Protein AF-A0A0E3LDX5-F1 (afdb_monomer_lite)

Sequence (117 aa):
MTEGDLFKQNGTETFFNPGQKDTGTLKNVYGCILGKGEASTSARF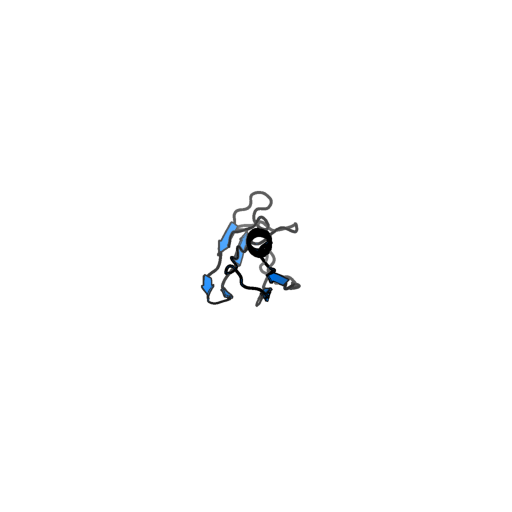ATVTLSSTPGKRGVAQIYLQNVTVSSREGNAVQTRVKNTSIILTKTRNYDNFQRELIKRLVEELALKRQSYA

Organism: NCBI:txid1434118

Foldseek 3Di:
DAAWCQQCPPNFDKDWDQADDDDLDGPDTDMDTPDDDWRPDDIDGGDDDDDDDAPDFDKAWFFDPPDWDATPVRHTDDDDGDTDIDGDDHDPVVVVVVVVVVVVVVVVVVVVVVVVD

Secondary structure (DSSP, 8-state):
-EE-STT-GGG--EEEE--EEETTEEE--EEEE-SS----S---SEE----PPTT--EEEEE---S---B-TTSPBPP-----EEEEEPPPHHHHHHHHHHHHHHHHHHHHHHHTT-

pLDDT: mean 90.16, std 9.14, range [52.5, 97.88]

Structure (mmCIF, N/CA/C/O backbone):
data_AF-A0A0E3LDX5-F1
#
_entry.id   AF-A0A0E3LDX5-F1
#
loop_
_atom_site.group_PDB
_atom_site.id
_atom_site.type_symbol
_atom_site.label_atom_id
_atom_site.label_alt_id
_atom_site.label_comp_id
_atom_site.label_asym_id
_atom_site.label_entity_id
_atom_site.label_seq_id
_atom_site.pdbx_PDB_ins_code
_atom_site.Cartn_x
_atom_site.Cartn_y
_atom_site.Cartn_z
_atom_site.occupancy
_atom_site.B_iso_or_equiv
_atom_site.auth_seq_id
_atom_site.auth_comp_id
_atom_site.auth_asym_id
_atom_site.auth_atom_id
_atom_site.pdbx_PDB_model_num
ATOM 1 N N . MET A 1 1 ? -5.784 6.579 -2.427 1.00 92.19 1 MET A N 1
ATOM 2 C CA . MET A 1 1 ? -4.512 6.029 -2.912 1.00 92.19 1 MET A CA 1
ATOM 3 C C . MET A 1 1 ? -3.839 7.139 -3.679 1.00 92.19 1 MET A C 1
ATOM 5 O O . MET A 1 1 ? -4.510 7.760 -4.494 1.00 92.19 1 MET A O 1
ATOM 9 N N . THR A 1 2 ? -2.579 7.411 -3.386 1.00 96.25 2 THR A N 1
ATOM 10 C CA . THR A 1 2 ? -1.775 8.387 -4.123 1.00 96.25 2 THR A CA 1
ATOM 11 C C . THR A 1 2 ? -0.463 7.736 -4.523 1.00 96.25 2 THR A C 1
ATOM 13 O O . THR A 1 2 ? 0.063 6.900 -3.784 1.00 96.25 2 THR A O 1
ATOM 16 N N . GLU A 1 3 ? 0.056 8.113 -5.684 1.00 97.56 3 GLU A N 1
ATOM 17 C CA . GLU A 1 3 ? 1.372 7.674 -6.137 1.00 97.56 3 GLU A CA 1
ATOM 18 C C . GLU A 1 3 ? 2.464 8.146 -5.167 1.00 97.56 3 GLU A C 1
ATOM 20 O O . GLU A 1 3 ? 2.374 9.242 -4.605 1.00 97.56 3 GLU A O 1
ATOM 25 N N . GLY A 1 4 ? 3.477 7.311 -4.950 1.00 97.00 4 GLY A N 1
ATOM 26 C CA . GLY A 1 4 ? 4.670 7.673 -4.195 1.00 97.00 4 GLY A CA 1
ATOM 27 C C . GLY A 1 4 ? 5.791 8.235 -5.074 1.00 97.00 4 GLY A C 1
ATOM 28 O O . GLY A 1 4 ? 5.559 8.776 -6.154 1.00 97.00 4 GLY A O 1
ATOM 29 N N . ASP A 1 5 ? 7.017 8.139 -4.568 1.00 96.50 5 ASP A N 1
ATOM 30 C CA . ASP A 1 5 ? 8.241 8.676 -5.167 1.00 96.50 5 ASP A CA 1
ATOM 31 C C . ASP A 1 5 ? 9.135 7.599 -5.809 1.00 96.50 5 ASP A C 1
ATOM 33 O O . ASP A 1 5 ? 10.094 7.946 -6.493 1.00 96.50 5 ASP A O 1
ATOM 37 N N . LEU A 1 6 ? 8.802 6.306 -5.671 1.00 96.12 6 LEU A N 1
ATOM 38 C CA . LEU A 1 6 ? 9.611 5.195 -6.192 1.00 96.12 6 LEU A CA 1
ATOM 39 C C . LEU A 1 6 ? 9.925 5.323 -7.682 1.00 96.12 6 LEU A C 1
ATOM 41 O O . LEU A 1 6 ? 11.061 5.084 -8.073 1.00 96.12 6 LEU A O 1
ATOM 45 N N . PHE A 1 7 ? 8.948 5.700 -8.501 1.00 95.62 7 PHE A N 1
ATOM 46 C CA . PHE A 1 7 ? 9.135 5.823 -9.945 1.00 95.62 7 PHE A CA 1
ATOM 47 C C . PHE A 1 7 ? 9.455 7.241 -10.401 1.00 95.62 7 PHE A C 1
ATOM 49 O O . PHE A 1 7 ? 9.743 7.414 -11.567 1.00 95.62 7 PHE A O 1
ATOM 56 N N . LYS A 1 8 ? 9.458 8.242 -9.513 1.00 93.38 8 LYS A N 1
ATOM 57 C CA . LYS A 1 8 ? 9.763 9.647 -9.859 1.00 93.38 8 LYS A CA 1
ATOM 58 C C . LYS A 1 8 ? 11.242 9.986 -9.709 1.00 93.38 8 LYS A C 1
ATOM 60 O O . LYS A 1 8 ? 11.639 11.152 -9.754 1.00 93.38 8 LYS A O 1
ATOM 65 N N . GLN A 1 9 ? 12.067 8.968 -9.491 1.00 89.69 9 GLN A N 1
ATOM 66 C CA . GLN A 1 9 ? 13.504 9.124 -9.338 1.00 89.69 9 GLN A CA 1
ATOM 67 C C . GLN A 1 9 ? 14.084 9.738 -10.616 1.00 89.69 9 GLN A C 1
ATOM 69 O O . GLN A 1 9 ? 13.710 9.360 -11.728 1.00 89.69 9 GLN A O 1
ATOM 74 N N . ASN A 1 10 ? 14.986 10.707 -10.452 1.00 88.25 10 ASN A N 1
ATOM 75 C CA . ASN A 1 10 ? 15.679 11.385 -11.551 1.00 88.25 10 ASN A CA 1
ATOM 76 C C . ASN A 1 10 ? 14.752 12.073 -12.575 1.00 88.25 10 ASN A C 1
ATOM 78 O O . ASN A 1 10 ? 15.121 12.209 -13.737 1.00 88.25 10 ASN A O 1
ATOM 82 N N . GLY A 1 11 ? 13.552 12.500 -12.160 1.00 87.69 11 GLY A N 1
ATOM 83 C CA . GLY A 1 11 ? 12.625 13.238 -13.029 1.00 87.69 11 GLY A CA 1
ATOM 84 C C . GLY A 1 11 ? 12.016 12.397 -14.152 1.00 87.69 11 GLY A C 1
ATOM 85 O O . GLY A 1 11 ? 11.602 12.943 -15.170 1.00 87.69 11 GLY A O 1
ATOM 86 N N . THR A 1 12 ? 11.988 11.075 -13.986 1.00 91.94 12 THR A N 1
ATOM 87 C CA . THR A 1 12 ? 11.391 10.157 -14.958 1.00 91.94 12 THR A CA 1
ATOM 88 C C . THR A 1 12 ? 9.877 10.349 -15.071 1.00 91.94 12 THR A C 1
ATOM 90 O O . THR A 1 12 ? 9.181 10.641 -14.094 1.00 91.94 12 THR A O 1
ATOM 93 N N . GLU A 1 13 ? 9.360 10.185 -16.289 1.00 94.19 13 GLU A N 1
ATOM 94 C CA . GLU A 1 13 ? 7.922 10.157 -16.539 1.00 94.19 13 GLU A CA 1
ATOM 95 C C . GLU A 1 13 ? 7.328 8.835 -16.058 1.00 94.19 13 GLU A C 1
ATOM 97 O O . GLU A 1 13 ? 7.942 7.771 -16.163 1.00 94.19 13 GLU A O 1
ATOM 102 N N . THR A 1 14 ? 6.114 8.898 -15.523 1.00 96.38 14 THR A N 1
ATOM 103 C CA . THR A 1 14 ? 5.483 7.765 -14.846 1.00 96.38 14 THR A CA 1
ATOM 104 C C . THR A 1 14 ? 4.028 7.633 -15.244 1.00 96.38 14 THR A C 1
ATOM 106 O O . THR A 1 14 ? 3.338 8.616 -15.516 1.00 96.38 14 THR A O 1
ATOM 109 N N . PHE A 1 15 ? 3.553 6.392 -15.253 1.00 96.44 15 PHE A N 1
ATOM 110 C CA . PHE A 1 15 ? 2.133 6.090 -15.262 1.00 96.44 15 PHE A CA 1
ATOM 111 C C . PHE A 1 15 ? 1.773 5.405 -13.951 1.00 96.44 15 PHE A C 1
ATOM 113 O O . PHE A 1 15 ? 2.433 4.448 -13.543 1.00 96.44 15 PHE A O 1
ATOM 120 N N . PHE A 1 16 ? 0.694 5.852 -13.314 1.00 97.88 16 PHE A N 1
ATOM 121 C CA . PHE A 1 16 ? 0.201 5.260 -12.079 1.00 97.88 16 PHE A CA 1
ATOM 122 C C . P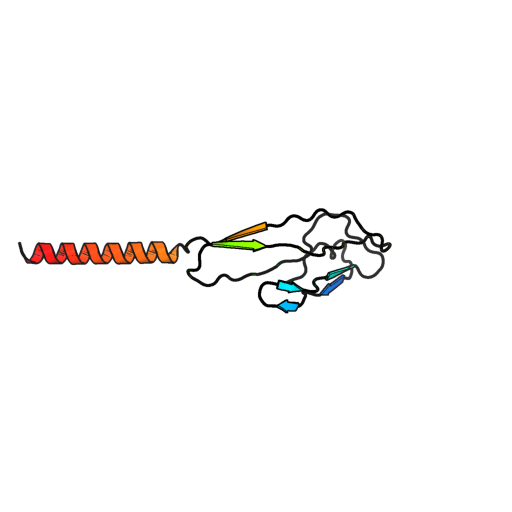HE A 1 16 ? -1.311 5.069 -12.128 1.00 97.88 16 PHE A C 1
ATOM 124 O O . PHE A 1 16 ? -2.074 6.018 -12.308 1.00 97.88 16 PHE A O 1
ATOM 131 N N . ASN A 1 17 ? -1.746 3.832 -11.905 1.00 97.88 17 ASN A N 1
ATOM 132 C CA . ASN A 1 17 ? -3.135 3.490 -11.668 1.00 97.88 17 ASN A CA 1
ATOM 133 C C . ASN A 1 17 ? -3.368 3.343 -10.150 1.00 97.88 17 ASN A C 1
ATOM 135 O O . ASN A 1 17 ? -2.852 2.400 -9.539 1.00 97.88 17 ASN A O 1
ATOM 139 N N . PRO A 1 18 ? -4.174 4.226 -9.522 1.00 96.50 18 PRO A N 1
ATOM 140 C CA . PRO A 1 18 ? -4.474 4.157 -8.090 1.00 96.50 18 PRO A CA 1
ATOM 141 C C . PRO A 1 18 ? -5.353 2.959 -7.697 1.00 96.50 18 PRO A C 1
ATOM 143 O O . PRO A 1 18 ? -5.609 2.761 -6.504 1.00 96.50 18 PRO A O 1
ATOM 146 N N . GLY A 1 19 ? -5.812 2.178 -8.675 1.00 96.38 19 GLY A N 1
ATOM 147 C CA . GLY A 1 19 ? -6.659 1.013 -8.503 1.00 96.38 19 GLY A CA 1
ATOM 148 C C . GLY A 1 19 ? -8.133 1.349 -8.298 1.00 96.38 19 GLY A C 1
ATOM 149 O O . GLY A 1 19 ? -8.560 2.505 -8.267 1.00 96.38 19 GLY A O 1
ATOM 150 N N . GLN A 1 20 ? -8.921 0.292 -8.136 1.00 96.38 20 GLN A N 1
ATOM 151 C CA . GLN A 1 20 ? -10.360 0.343 -7.916 1.00 96.38 20 GLN A CA 1
ATOM 152 C C . GLN A 1 20 ? -10.685 -0.151 -6.512 1.00 96.38 20 GLN A C 1
ATOM 154 O O . GLN A 1 20 ? -10.253 -1.229 -6.092 1.00 96.38 20 GLN A O 1
ATOM 159 N N . LYS A 1 21 ? -11.430 0.668 -5.770 1.00 93.75 21 LYS A N 1
ATOM 160 C CA . LYS A 1 21 ? -11.898 0.323 -4.428 1.00 93.75 21 LYS A CA 1
ATOM 161 C C . LYS A 1 21 ? -13.062 -0.654 -4.533 1.00 93.75 21 LYS A C 1
ATOM 163 O O . LYS A 1 21 ? -13.980 -0.436 -5.315 1.00 93.75 21 LYS A O 1
ATOM 168 N N . ASP A 1 22 ? -13.028 -1.669 -3.689 1.00 91.25 22 ASP A N 1
ATOM 169 C CA . ASP A 1 22 ? -14.095 -2.635 -3.473 1.00 91.25 22 ASP A CA 1
ATOM 170 C C . ASP A 1 22 ? -14.258 -2.855 -1.958 1.00 91.25 22 ASP A C 1
ATOM 172 O O . ASP A 1 22 ? -13.459 -2.367 -1.149 1.00 91.25 22 ASP A O 1
ATOM 176 N N . THR A 1 23 ? -15.292 -3.581 -1.547 1.00 89.81 23 THR A N 1
ATOM 177 C CA . THR A 1 23 ? -15.573 -3.884 -0.142 1.00 89.81 23 THR A CA 1
ATOM 178 C C . THR A 1 23 ? -14.388 -4.618 0.491 1.00 89.81 23 THR A C 1
ATOM 180 O O . THR A 1 23 ? -14.154 -5.799 0.247 1.00 89.81 23 THR A O 1
ATOM 183 N N . GLY A 1 24 ? -13.601 -3.890 1.289 1.00 89.31 24 GLY A N 1
ATOM 184 C CA . GLY A 1 24 ? -12.432 -4.421 1.996 1.00 89.31 24 GLY A CA 1
ATOM 185 C C . GLY A 1 24 ? -11.206 -4.714 1.122 1.00 89.31 24 GLY A C 1
ATOM 186 O O . GLY A 1 24 ? -10.216 -5.213 1.646 1.00 89.31 24 GLY A O 1
ATOM 187 N N . THR A 1 25 ? -11.237 -4.396 -0.177 1.00 93.81 25 THR A N 1
ATOM 188 C CA . THR A 1 25 ? -10.135 -4.688 -1.110 1.00 93.81 25 THR A CA 1
ATOM 189 C C . THR A 1 25 ? -9.837 -3.484 -1.999 1.00 93.81 25 THR A C 1
ATOM 191 O O . THR A 1 25 ? -10.738 -2.758 -2.410 1.00 93.81 25 THR A O 1
ATOM 194 N N . LEU A 1 26 ? -8.566 -3.281 -2.344 1.00 95.31 26 LEU A N 1
ATOM 195 C CA . LEU A 1 26 ? -8.156 -2.368 -3.407 1.00 95.31 26 LEU A CA 1
ATOM 196 C C . LEU A 1 26 ? -7.506 -3.187 -4.522 1.00 95.31 26 LEU A C 1
ATOM 198 O O . LEU A 1 26 ? -6.510 -3.867 -4.288 1.00 95.31 26 LEU A O 1
ATOM 202 N N . LYS A 1 27 ? -8.095 -3.147 -5.717 1.00 96.00 27 LYS A N 1
ATOM 203 C CA . LYS A 1 27 ? -7.716 -3.994 -6.855 1.00 96.00 27 LYS A CA 1
ATOM 204 C C . LYS A 1 27 ? -6.999 -3.179 -7.926 1.00 96.00 27 LYS A C 1
ATOM 206 O O . LYS A 1 27 ? -7.233 -1.979 -8.046 1.00 96.00 27 LYS A O 1
ATOM 211 N N . ASN A 1 28 ? -6.182 -3.849 -8.736 1.00 95.94 28 ASN A N 1
ATOM 212 C CA . ASN A 1 28 ? -5.575 -3.289 -9.950 1.00 95.94 28 ASN A CA 1
ATOM 213 C C . ASN A 1 28 ? -4.725 -2.027 -9.707 1.00 95.94 28 ASN A C 1
ATOM 215 O O . ASN A 1 28 ? -4.765 -1.088 -10.496 1.00 95.94 28 ASN A O 1
ATOM 219 N N . VAL A 1 29 ? -3.966 -2.000 -8.607 1.00 97.12 29 VAL A N 1
ATOM 220 C CA . VAL A 1 29 ? -2.965 -0.953 -8.357 1.00 97.12 29 VAL A CA 1
ATOM 221 C C . VAL A 1 29 ? -1.687 -1.331 -9.089 1.00 97.12 29 VAL A C 1
ATOM 223 O O . VAL A 1 29 ? -1.120 -2.388 -8.823 1.00 97.12 29 VAL A O 1
ATOM 226 N N . TYR A 1 30 ? -1.221 -0.471 -9.984 1.00 96.94 30 TYR A N 1
ATOM 227 C CA . TYR A 1 30 ? 0.043 -0.667 -10.686 1.00 96.94 30 TYR A CA 1
ATOM 228 C C . TYR A 1 30 ? 0.603 0.672 -11.147 1.00 96.94 30 TYR A C 1
ATOM 230 O O . TYR A 1 30 ? -0.107 1.671 -11.235 1.00 96.94 30 TYR A O 1
ATOM 238 N N . GLY A 1 31 ? 1.888 0.687 -11.459 1.00 96.56 31 GLY A N 1
ATOM 239 C CA . GLY A 1 31 ? 2.520 1.811 -12.121 1.00 96.56 31 GLY A CA 1
ATOM 240 C C . GLY A 1 31 ? 3.783 1.359 -12.827 1.00 96.56 31 GLY A C 1
ATOM 241 O O . GLY A 1 31 ? 4.268 0.252 -12.590 1.00 96.56 31 GLY A O 1
ATOM 242 N N . CYS A 1 32 ? 4.305 2.215 -13.687 1.00 95.75 32 CYS A N 1
ATOM 243 C CA . CYS A 1 32 ? 5.566 1.985 -14.368 1.00 95.75 32 CYS A CA 1
ATOM 244 C C . CYS A 1 32 ? 6.285 3.305 -14.641 1.00 95.75 32 CYS A C 1
ATOM 246 O O . CYS A 1 32 ? 5.675 4.377 -14.678 1.00 95.75 32 CYS A O 1
ATOM 248 N N . ILE A 1 33 ? 7.593 3.193 -14.850 1.00 95.81 33 ILE A N 1
ATOM 249 C CA . ILE A 1 33 ? 8.395 4.248 -15.457 1.00 95.81 33 ILE A CA 1
ATOM 250 C C . ILE A 1 33 ? 8.186 4.169 -16.970 1.00 95.81 33 ILE A C 1
ATOM 252 O O . ILE A 1 33 ? 8.242 3.082 -17.549 1.00 95.81 33 ILE A O 1
ATOM 256 N N . LEU A 1 34 ? 7.935 5.309 -17.604 1.00 93.44 34 LEU A N 1
ATOM 257 C CA . LEU A 1 34 ? 7.825 5.414 -19.053 1.00 93.44 34 LEU A CA 1
ATOM 258 C C . LEU A 1 34 ? 9.219 5.636 -19.661 1.00 93.44 34 LEU A C 1
ATOM 260 O O . LEU A 1 34 ? 10.032 6.406 -19.151 1.00 93.44 34 LEU A O 1
ATOM 264 N N . GLY A 1 35 ? 9.512 4.951 -20.767 1.00 87.75 35 GLY A N 1
ATOM 265 C CA . GLY A 1 35 ? 10.806 5.046 -21.446 1.00 87.75 35 GLY A CA 1
ATOM 266 C C . GLY A 1 35 ? 11.905 4.188 -20.806 1.00 87.75 35 GLY A C 1
ATOM 267 O O . GLY A 1 35 ? 11.656 3.075 -20.356 1.00 87.75 35 GLY A O 1
ATOM 268 N N . LYS A 1 36 ? 13.154 4.674 -20.828 1.00 83.75 36 LYS A N 1
ATOM 269 C CA . LYS A 1 36 ? 14.362 3.892 -20.474 1.00 83.75 36 LYS A CA 1
ATOM 270 C C . LYS A 1 36 ? 14.807 4.021 -19.005 1.00 83.75 36 LYS A C 1
ATOM 272 O O . LYS A 1 36 ? 15.953 3.706 -18.692 1.00 83.75 36 LYS A O 1
ATOM 277 N N . GLY A 1 37 ? 13.944 4.521 -18.122 1.00 87.38 37 GLY A N 1
ATOM 278 C CA . GLY A 1 37 ? 14.272 4.712 -16.708 1.00 87.38 37 GLY A CA 1
ATOM 279 C C . GLY A 1 37 ? 14.137 3.439 -15.866 1.00 87.38 37 GLY A C 1
ATOM 280 O O . GLY A 1 37 ? 13.543 2.447 -16.282 1.00 87.38 37 GLY A O 1
ATOM 281 N N . GLU A 1 38 ? 14.684 3.486 -14.655 1.00 91.25 38 GLU A N 1
ATOM 282 C CA . GLU A 1 38 ? 14.575 2.427 -13.651 1.00 91.25 38 GLU A CA 1
ATOM 283 C C . GLU A 1 38 ? 14.539 3.027 -12.238 1.00 91.25 38 GLU A C 1
ATOM 285 O O . GLU A 1 38 ? 15.008 4.143 -12.008 1.00 91.25 38 GLU A O 1
ATOM 290 N N . ALA A 1 39 ? 13.975 2.284 -11.286 1.00 92.56 39 ALA A N 1
ATOM 291 C CA . ALA A 1 39 ? 14.039 2.631 -9.873 1.00 92.56 39 ALA A CA 1
ATOM 292 C C . ALA A 1 39 ? 15.265 1.954 -9.251 1.00 92.56 39 ALA A C 1
ATOM 294 O O . ALA A 1 39 ? 15.238 0.757 -8.972 1.00 92.56 39 ALA A O 1
ATOM 295 N N . SER A 1 40 ? 16.336 2.715 -9.033 1.00 90.62 40 SER A N 1
ATOM 296 C CA . SER A 1 40 ? 17.603 2.168 -8.522 1.00 90.62 40 SER A CA 1
ATOM 297 C C . SER A 1 40 ? 17.720 2.250 -6.995 1.00 90.62 40 SER A C 1
ATOM 299 O O . SER A 1 40 ? 18.589 1.612 -6.405 1.00 90.62 40 SER A O 1
ATOM 301 N N . THR A 1 41 ? 16.850 3.021 -6.329 1.00 93.81 41 THR A N 1
ATOM 302 C CA . THR A 1 41 ? 16.844 3.165 -4.864 1.00 93.81 41 THR A CA 1
ATOM 303 C C . THR A 1 41 ? 15.490 2.820 -4.249 1.00 93.81 41 THR A C 1
ATOM 305 O O . THR A 1 41 ? 14.442 2.927 -4.889 1.00 93.81 41 THR A O 1
ATOM 308 N N . SER A 1 42 ? 15.515 2.386 -2.984 1.00 94.50 42 SER A N 1
ATOM 309 C CA . SER A 1 42 ? 14.297 2.107 -2.219 1.00 94.50 42 SER A CA 1
ATOM 310 C C . SER A 1 42 ? 13.541 3.396 -1.908 1.00 94.50 42 SER A C 1
ATOM 312 O O . SER A 1 42 ? 14.101 4.335 -1.352 1.00 94.50 42 SER A O 1
ATOM 314 N N . ALA A 1 43 ? 12.249 3.405 -2.217 1.00 96.44 43 ALA A N 1
ATOM 315 C CA . ALA A 1 43 ? 11.354 4.541 -2.027 1.00 96.44 43 ALA A CA 1
ATOM 316 C C . ALA A 1 43 ? 9.892 4.059 -1.954 1.00 96.44 43 ALA A C 1
ATOM 318 O O . ALA A 1 43 ? 9.611 2.857 -2.018 1.00 96.44 43 ALA A O 1
ATOM 319 N N . ARG A 1 44 ? 8.935 4.972 -1.764 1.00 97.31 44 ARG A N 1
ATOM 320 C CA . ARG A 1 44 ? 7.519 4.617 -1.599 1.00 97.31 44 ARG A CA 1
ATOM 321 C C . ARG A 1 44 ? 6.880 4.418 -2.964 1.00 97.31 44 ARG A C 1
ATOM 323 O O . ARG A 1 44 ? 6.851 5.337 -3.770 1.00 97.31 44 ARG A O 1
ATOM 330 N N . PHE A 1 45 ? 6.304 3.244 -3.206 1.00 96.62 45 PHE A N 1
ATOM 331 C CA . PHE A 1 45 ? 5.511 3.009 -4.415 1.00 96.62 45 PHE A CA 1
ATOM 332 C C . PHE A 1 45 ? 4.182 3.780 -4.386 1.00 96.62 45 PHE A C 1
ATOM 334 O O . PHE A 1 45 ? 3.846 4.482 -5.335 1.00 96.62 45 PHE A O 1
ATOM 341 N N . ALA A 1 46 ? 3.436 3.687 -3.281 1.00 97.12 46 ALA A N 1
ATOM 342 C CA . ALA A 1 46 ? 2.141 4.342 -3.131 1.00 97.12 46 ALA A CA 1
ATOM 343 C C . ALA A 1 46 ? 1.791 4.591 -1.656 1.00 97.12 46 ALA A C 1
ATOM 345 O O . ALA A 1 46 ? 2.315 3.926 -0.761 1.00 97.12 46 ALA A O 1
ATOM 346 N N . THR A 1 47 ? 0.871 5.527 -1.409 1.00 96.12 47 THR A N 1
ATOM 347 C CA . THR A 1 47 ? 0.306 5.804 -0.079 1.00 96.12 47 THR A CA 1
ATOM 348 C C . THR A 1 47 ? -1.186 5.477 -0.041 1.00 96.12 47 THR A C 1
ATOM 350 O O . THR A 1 47 ? -1.988 6.013 -0.816 1.00 96.12 47 THR A O 1
ATOM 353 N N . VAL A 1 48 ? -1.578 4.621 0.908 1.00 93.62 48 VAL A N 1
ATOM 354 C CA . VAL A 1 48 ? 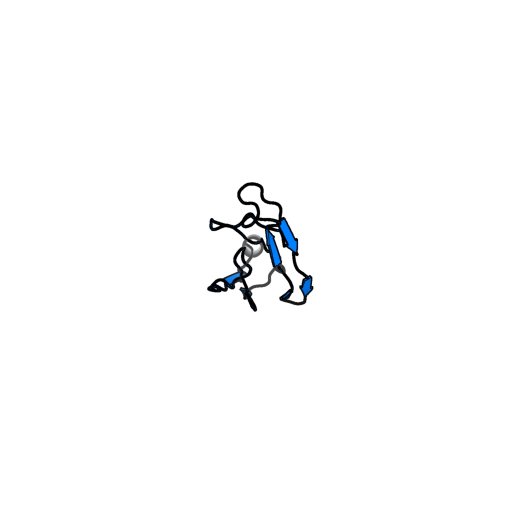-2.982 4.284 1.182 1.00 93.62 48 VAL A CA 1
ATOM 355 C C . VAL A 1 48 ? -3.485 5.100 2.366 1.00 93.62 48 VAL A C 1
ATOM 357 O O . VAL A 1 48 ? -2.974 4.972 3.475 1.00 93.62 48 VAL A O 1
ATOM 360 N N . THR A 1 49 ? -4.520 5.906 2.149 1.00 92.19 49 THR A N 1
ATOM 361 C CA . THR A 1 49 ? -5.234 6.604 3.224 1.00 92.19 49 THR A CA 1
ATOM 362 C C . THR A 1 49 ? -6.473 5.806 3.598 1.00 92.19 49 THR A C 1
ATOM 364 O O . THR A 1 49 ? -7.312 5.527 2.739 1.00 92.19 49 THR A O 1
ATOM 367 N N . LEU A 1 50 ? -6.580 5.451 4.876 1.00 89.50 50 LEU A N 1
ATOM 368 C CA . LEU A 1 50 ? -7.697 4.709 5.451 1.00 89.50 50 LEU A CA 1
ATOM 369 C C . LEU A 1 50 ? -8.343 5.552 6.551 1.00 89.50 50 LEU A C 1
ATOM 371 O O . LEU A 1 50 ? -7.648 6.258 7.281 1.00 89.50 50 LEU A O 1
ATOM 375 N N . SER A 1 51 ? -9.662 5.456 6.688 1.00 87.69 51 SER A N 1
ATOM 376 C CA . SER A 1 51 ? -10.408 6.022 7.810 1.00 87.69 51 SER A CA 1
ATOM 377 C C . SER A 1 51 ? -10.980 4.898 8.667 1.00 87.69 51 SER A C 1
ATOM 379 O O . SER A 1 51 ? -11.402 3.858 8.159 1.00 87.69 51 SER A O 1
ATOM 381 N N . SER A 1 52 ? -10.983 5.097 9.982 1.00 87.06 52 SER A N 1
ATOM 382 C CA . SER A 1 52 ? -11.671 4.209 10.913 1.00 87.06 52 SER A CA 1
ATOM 383 C C . SER A 1 52 ? -13.043 4.773 11.259 1.00 87.06 52 SER A C 1
ATOM 385 O O . SER A 1 52 ? -13.250 5.987 11.310 1.00 87.06 52 SER A O 1
ATOM 387 N N . THR A 1 53 ? -13.998 3.886 11.526 1.00 84.69 53 THR A N 1
ATOM 388 C CA . THR A 1 53 ? -15.271 4.300 12.116 1.00 84.69 53 THR A CA 1
ATOM 389 C C . THR A 1 53 ? -15.033 4.738 13.566 1.00 84.69 53 THR A C 1
ATOM 391 O O . THR A 1 53 ? -14.436 3.970 14.333 1.00 84.69 53 THR A O 1
ATOM 394 N N . PRO A 1 54 ? -15.512 5.924 13.984 1.00 82.00 54 PRO A N 1
ATOM 395 C CA . PRO A 1 54 ? -15.380 6.383 15.361 1.00 82.00 54 PRO A CA 1
ATOM 396 C C . PRO A 1 54 ? -15.893 5.354 16.376 1.00 82.00 54 PRO A C 1
ATOM 398 O O . PRO A 1 54 ? -16.928 4.721 16.179 1.00 82.00 54 PRO A O 1
ATOM 401 N N . GLY A 1 55 ? -15.146 5.164 17.465 1.00 76.44 55 GLY A N 1
ATOM 402 C CA . GLY A 1 55 ? -15.513 4.247 18.551 1.00 76.44 55 GLY A CA 1
ATOM 403 C C . GLY A 1 55 ? -15.303 2.755 18.261 1.00 76.44 55 GLY A C 1
ATOM 404 O O . GLY A 1 55 ? -15.411 1.945 19.186 1.00 76.44 55 GLY A O 1
ATOM 405 N N . LYS A 1 56 ? -14.959 2.357 17.026 1.00 82.88 56 LYS A N 1
ATOM 406 C CA . LYS A 1 56 ? -14.576 0.969 16.736 1.00 82.88 56 LYS A CA 1
ATOM 407 C C . LYS A 1 56 ? -13.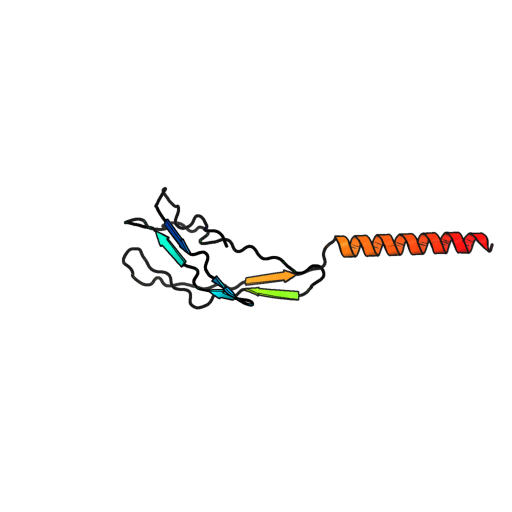183 0.668 17.284 1.00 82.88 56 LYS A C 1
ATOM 409 O O . LYS A 1 56 ? -12.265 1.478 17.200 1.00 82.88 56 LYS A O 1
ATOM 414 N N . ARG A 1 57 ? -13.050 -0.535 17.838 1.00 86.81 57 ARG A N 1
ATOM 415 C CA . ARG A 1 57 ? -11.807 -1.100 18.368 1.00 86.81 57 ARG A CA 1
ATOM 416 C C . ARG A 1 57 ? -11.503 -2.394 17.636 1.00 86.81 57 ARG A C 1
ATOM 418 O O . ARG A 1 57 ? -12.430 -3.075 17.199 1.00 86.81 57 ARG A O 1
ATOM 425 N N . GLY A 1 58 ? -10.228 -2.742 17.552 1.00 90.50 58 GLY A N 1
ATOM 426 C CA . GLY A 1 58 ? -9.798 -4.019 16.993 1.00 90.50 58 GLY A CA 1
ATOM 427 C C . GLY A 1 58 ? -8.513 -3.903 16.193 1.00 90.50 58 GLY A C 1
ATOM 428 O O . GLY A 1 58 ? -7.814 -2.894 16.255 1.00 90.50 58 GLY A O 1
ATOM 429 N N . VAL A 1 59 ? -8.212 -4.952 15.437 1.00 92.75 59 VAL A N 1
ATOM 430 C CA . VAL A 1 59 ? -7.038 -5.016 14.570 1.00 92.75 59 VAL A CA 1
ATOM 431 C C . VAL A 1 59 ? -7.510 -5.138 13.128 1.00 92.75 59 VAL A C 1
ATOM 433 O O . VAL A 1 59 ? -8.218 -6.081 12.786 1.00 92.75 59 VAL A O 1
ATOM 436 N N . ALA A 1 60 ? -7.121 -4.185 12.288 1.00 92.69 60 ALA A N 1
ATOM 437 C CA . ALA A 1 60 ? -7.321 -4.246 10.849 1.00 92.69 60 ALA A CA 1
ATOM 438 C C . ALA A 1 60 ? -6.057 -4.824 10.208 1.00 92.69 60 ALA A C 1
ATOM 440 O O . ALA A 1 60 ? -5.013 -4.172 10.183 1.00 92.69 60 ALA A O 1
ATOM 441 N N . GLN A 1 61 ? -6.138 -6.059 9.723 1.00 95.50 61 GLN A N 1
ATOM 442 C CA . GLN A 1 61 ? -5.046 -6.687 8.982 1.00 95.50 61 GLN A CA 1
ATOM 443 C C . GLN A 1 61 ? -5.013 -6.149 7.548 1.00 95.50 61 GLN A C 1
ATOM 445 O O . GLN A 1 61 ? -6.056 -5.989 6.916 1.00 95.50 61 GLN A O 1
ATOM 450 N N . ILE A 1 62 ? -3.816 -5.869 7.040 1.00 95.44 62 ILE A N 1
ATOM 451 C CA . ILE A 1 62 ? -3.581 -5.355 5.692 1.00 95.44 62 ILE A CA 1
ATOM 452 C C . ILE A 1 62 ? -2.649 -6.327 4.980 1.00 95.44 62 ILE A C 1
ATOM 454 O O . ILE A 1 62 ? -1.469 -6.460 5.322 1.00 95.44 62 ILE A O 1
ATOM 458 N N . TYR A 1 63 ? -3.200 -6.984 3.966 1.00 96.62 63 TYR A N 1
ATOM 459 C CA . TYR A 1 63 ? -2.497 -7.965 3.157 1.00 96.62 63 TYR A CA 1
ATOM 460 C C . TYR A 1 63 ? -2.223 -7.417 1.761 1.00 96.62 63 TYR A C 1
ATOM 462 O O . TYR A 1 63 ? -3.079 -6.777 1.152 1.00 96.62 63 TYR A O 1
ATOM 470 N N . LEU A 1 64 ? -1.035 -7.716 1.247 1.00 96.12 64 LEU A N 1
ATOM 471 C CA . LEU A 1 64 ? -0.713 -7.593 -0.167 1.00 96.12 64 LEU A CA 1
ATOM 472 C C . LEU A 1 64 ? -0.838 -8.978 -0.803 1.00 96.12 64 LEU A C 1
ATOM 474 O O . LEU A 1 64 ? -0.322 -9.963 -0.275 1.00 96.12 64 LEU A O 1
ATOM 478 N N . GLN A 1 65 ? -1.532 -9.053 -1.932 1.00 95.50 65 GLN A N 1
ATOM 479 C CA . GLN A 1 65 ? -1.781 -10.293 -2.663 1.00 95.50 65 GLN A CA 1
ATOM 480 C C . GLN A 1 65 ? -1.463 -10.079 -4.140 1.00 95.50 65 GLN A C 1
ATOM 482 O O . GLN A 1 65 ? -1.636 -8.972 -4.645 1.00 95.50 65 GLN A O 1
ATOM 487 N N . ASN A 1 66 ? -1.006 -11.136 -4.817 1.00 95.62 66 ASN A N 1
ATOM 488 C CA . ASN A 1 66 ? -0.689 -11.125 -6.251 1.00 95.62 66 ASN A CA 1
ATOM 489 C C . ASN A 1 66 ? 0.276 -9.992 -6.645 1.00 95.62 66 ASN A C 1
ATOM 491 O O . ASN A 1 66 ? 0.035 -9.245 -7.588 1.00 95.62 66 ASN A O 1
ATOM 495 N N . VAL A 1 67 ? 1.360 -9.840 -5.878 1.00 96.19 67 VAL A N 1
ATOM 496 C CA . VAL A 1 67 ? 2.374 -8.809 -6.120 1.00 96.19 67 VAL A CA 1
ATOM 497 C C . VAL A 1 67 ? 3.365 -9.304 -7.166 1.00 96.19 67 VAL A C 1
ATOM 499 O O . VAL A 1 67 ? 4.043 -10.310 -6.956 1.00 96.19 67 VAL A O 1
ATOM 502 N N . THR A 1 68 ? 3.484 -8.564 -8.263 1.00 96.00 68 THR A N 1
ATOM 503 C CA . THR A 1 68 ? 4.484 -8.794 -9.307 1.00 96.00 68 THR A CA 1
ATOM 504 C C . THR A 1 68 ? 5.286 -7.520 -9.519 1.00 96.00 68 THR A C 1
ATOM 506 O O . THR A 1 68 ? 4.729 -6.425 -9.551 1.00 96.00 68 THR A O 1
ATOM 509 N N . VAL A 1 69 ? 6.600 -7.671 -9.653 1.00 95.81 69 VAL A N 1
ATOM 510 C CA . VAL A 1 69 ? 7.535 -6.591 -9.969 1.00 95.81 69 VAL A CA 1
ATOM 511 C C . VAL A 1 69 ? 8.399 -7.069 -11.125 1.00 95.81 69 VAL A C 1
ATOM 513 O O . VAL A 1 69 ? 8.841 -8.219 -11.126 1.00 95.81 69 VAL A O 1
ATOM 516 N N . SER A 1 70 ? 8.632 -6.201 -12.103 1.00 95.12 70 SER A N 1
ATOM 517 C CA . SER A 1 70 ? 9.510 -6.479 -13.236 1.00 95.12 70 SER A CA 1
ATOM 518 C C . SER A 1 70 ? 10.633 -5.452 -13.332 1.00 95.12 70 SER A C 1
ATOM 520 O O . SER A 1 70 ? 10.466 -4.302 -12.921 1.00 95.12 70 SER A O 1
ATOM 522 N N . SER A 1 71 ? 11.770 -5.860 -13.896 1.00 92.88 71 SER A N 1
ATOM 523 C CA . SER A 1 71 ? 12.832 -4.945 -14.308 1.00 92.88 71 SER A CA 1
ATOM 524 C C . SER A 1 71 ? 12.416 -4.167 -15.559 1.00 92.88 71 SER A C 1
ATOM 526 O O . SER A 1 71 ? 11.384 -4.455 -16.177 1.00 92.88 71 SER A O 1
ATOM 528 N N . ARG A 1 72 ? 13.236 -3.194 -15.969 1.00 90.50 72 ARG A N 1
ATOM 529 C CA . ARG A 1 72 ? 13.008 -2.425 -17.202 1.00 90.50 72 ARG A CA 1
ATOM 530 C C . ARG A 1 72 ? 13.025 -3.297 -18.469 1.00 90.50 72 ARG A C 1
ATOM 532 O O . ARG A 1 72 ? 12.407 -2.939 -19.461 1.00 90.50 72 ARG A O 1
ATOM 539 N N . GLU A 1 73 ? 13.703 -4.447 -18.437 1.00 92.44 73 GLU A N 1
ATOM 540 C CA . GLU A 1 73 ? 13.723 -5.441 -19.521 1.00 92.44 73 GLU A CA 1
ATOM 541 C C . GLU A 1 73 ? 12.464 -6.326 -19.548 1.00 92.44 73 GLU A C 1
ATOM 543 O O . GLU A 1 73 ? 12.335 -7.179 -20.421 1.00 92.44 73 GLU A O 1
ATOM 548 N N . GLY A 1 74 ? 11.545 -6.160 -18.590 1.00 90.88 74 GLY A N 1
ATOM 549 C CA . GLY A 1 74 ? 10.345 -6.990 -18.461 1.00 90.88 74 GLY A CA 1
ATOM 550 C C . GLY A 1 74 ? 10.574 -8.318 -17.735 1.00 90.88 74 GLY A C 1
ATOM 551 O O . GLY A 1 74 ? 9.662 -9.139 -17.661 1.00 90.88 74 GLY A O 1
ATOM 552 N N . ASN A 1 75 ? 11.759 -8.534 -17.158 1.00 95.00 75 ASN A N 1
ATOM 553 C CA . ASN A 1 75 ? 12.060 -9.744 -16.394 1.00 95.00 75 ASN A CA 1
ATOM 554 C C . ASN A 1 75 ? 11.458 -9.667 -14.990 1.00 95.00 75 ASN A C 1
ATOM 556 O O . ASN A 1 75 ? 11.528 -8.625 -14.341 1.00 95.00 75 ASN A O 1
ATOM 560 N N . ALA A 1 76 ? 10.909 -10.772 -14.487 1.00 95.50 76 ALA A N 1
ATOM 561 C CA . ALA A 1 76 ? 10.379 -10.830 -13.129 1.00 95.50 76 ALA A CA 1
ATOM 562 C C . ALA A 1 76 ? 11.488 -10.634 -12.080 1.00 95.50 76 ALA A C 1
ATOM 564 O O . ALA A 1 76 ? 12.562 -11.229 -12.168 1.00 95.50 76 ALA A O 1
ATOM 565 N N . VAL A 1 77 ? 11.201 -9.834 -11.054 1.00 94.69 77 VAL A N 1
ATOM 566 C CA . VAL A 1 77 ? 12.100 -9.583 -9.924 1.00 94.69 77 VAL A CA 1
ATOM 567 C C . VAL A 1 77 ? 11.615 -10.369 -8.713 1.00 94.69 77 VAL A C 1
ATOM 569 O O . VAL A 1 77 ? 10.439 -10.305 -8.333 1.00 94.69 77 VAL A O 1
ATOM 572 N N . GLN A 1 78 ? 12.529 -11.102 -8.071 1.00 94.88 78 GLN A N 1
ATOM 573 C CA . GLN A 1 78 ? 12.214 -11.813 -6.837 1.00 94.88 78 GLN A CA 1
ATOM 574 C C . GLN A 1 78 ? 11.728 -10.817 -5.780 1.00 94.88 78 GLN A C 1
ATOM 576 O O . GLN A 1 78 ? 12.431 -9.878 -5.412 1.00 94.88 78 GLN A O 1
ATOM 581 N N . THR A 1 79 ? 10.515 -11.037 -5.281 1.00 94.12 79 THR A N 1
ATOM 582 C CA . THR A 1 79 ? 9.853 -10.107 -4.367 1.00 94.12 79 THR A CA 1
ATOM 583 C C . THR A 1 79 ? 9.511 -10.809 -3.063 1.00 94.12 79 THR A C 1
ATOM 585 O O . THR A 1 79 ? 8.946 -11.902 -3.057 1.00 94.12 79 THR A O 1
ATOM 588 N N . ARG A 1 80 ? 9.813 -10.157 -1.937 1.00 95.81 80 ARG A N 1
ATOM 589 C CA . ARG A 1 80 ? 9.344 -10.575 -0.614 1.00 95.81 80 ARG A CA 1
ATOM 590 C C . ARG A 1 80 ? 8.203 -9.669 -0.174 1.00 95.81 80 ARG A C 1
ATOM 592 O O . ARG A 1 80 ? 8.392 -8.470 0.008 1.00 95.81 80 ARG A O 1
ATOM 599 N N . VAL A 1 81 ? 7.034 -10.256 0.056 1.00 96.56 81 VAL A N 1
ATOM 600 C CA . VAL A 1 81 ? 5.862 -9.527 0.546 1.00 96.56 81 VAL A CA 1
ATOM 601 C C . VAL A 1 81 ? 5.865 -9.488 2.073 1.00 96.56 81 VAL A C 1
ATOM 603 O O . VAL A 1 81 ? 6.030 -10.515 2.732 1.00 96.56 81 VAL A O 1
ATOM 606 N N . LYS A 1 82 ? 5.663 -8.295 2.644 1.00 97.19 82 LYS A N 1
ATOM 607 C CA . LYS A 1 82 ? 5.494 -8.091 4.086 1.00 97.19 82 LYS A CA 1
ATOM 608 C C . LYS A 1 82 ? 4.143 -7.437 4.358 1.00 97.19 82 LYS A C 1
ATOM 610 O O . LYS A 1 82 ? 3.934 -6.274 4.029 1.00 97.19 82 LYS A O 1
ATOM 615 N N . ASN A 1 83 ? 3.252 -8.200 4.978 1.00 97.38 83 ASN A N 1
ATOM 616 C CA . ASN A 1 83 ? 1.944 -7.722 5.419 1.00 97.38 83 ASN A CA 1
ATOM 617 C C . ASN A 1 83 ? 2.070 -6.908 6.713 1.00 97.38 83 ASN A C 1
ATOM 619 O O . ASN A 1 83 ? 3.086 -6.980 7.411 1.00 97.38 83 ASN A O 1
ATOM 623 N N . THR A 1 84 ? 1.038 -6.132 7.032 1.00 96.06 84 THR A N 1
ATOM 624 C CA . THR A 1 84 ? 1.010 -5.291 8.234 1.00 96.06 84 THR A CA 1
ATOM 625 C C . THR A 1 84 ? -0.381 -5.270 8.858 1.00 96.06 84 THR A C 1
ATOM 627 O O . THR A 1 84 ? -1.335 -5.806 8.303 1.00 96.06 84 THR A O 1
ATOM 630 N N . SER A 1 85 ? -0.512 -4.640 10.019 1.00 95.00 85 SER A N 1
ATOM 631 C CA . SER A 1 85 ? -1.790 -4.455 10.695 1.00 95.00 85 SER A CA 1
ATOM 632 C C . SER A 1 85 ? -1.873 -3.081 11.340 1.00 95.00 85 SER A C 1
ATOM 634 O O . SER A 1 85 ? -0.874 -2.573 11.847 1.00 95.00 85 SER A O 1
ATOM 636 N N . ILE A 1 86 ? -3.073 -2.514 11.380 1.00 92.81 86 ILE A N 1
ATOM 637 C CA . ILE A 1 86 ? -3.385 -1.295 12.122 1.00 92.81 86 ILE A CA 1
ATOM 638 C C . ILE A 1 86 ? -4.174 -1.683 13.369 1.00 92.81 86 ILE A C 1
ATOM 640 O O . ILE A 1 86 ? -5.197 -2.362 13.279 1.00 92.81 86 ILE A O 1
ATOM 644 N N . ILE A 1 87 ? -3.721 -1.228 14.535 1.00 92.06 87 ILE A N 1
ATOM 645 C CA . ILE A 1 87 ? -4.432 -1.421 15.801 1.00 92.06 87 ILE A CA 1
ATOM 646 C C . ILE A 1 87 ? -5.292 -0.184 16.064 1.00 92.06 87 ILE A C 1
ATOM 648 O O . ILE A 1 87 ? -4.782 0.924 16.222 1.00 92.06 87 ILE A O 1
ATOM 652 N N . LEU A 1 88 ? -6.606 -0.382 16.125 1.00 89.44 88 LEU A N 1
ATOM 653 C CA . LEU A 1 88 ? -7.583 0.639 16.480 1.00 89.44 88 LEU A CA 1
ATOM 654 C C . LEU A 1 88 ? -7.803 0.617 17.993 1.00 89.44 88 LEU A C 1
ATOM 656 O O . LEU A 1 88 ? -8.482 -0.263 18.535 1.00 89.44 88 LEU A O 1
ATOM 660 N N . THR A 1 89 ? -7.213 1.595 18.671 1.00 83.38 89 THR A N 1
ATOM 661 C CA . THR A 1 89 ? -7.375 1.822 20.109 1.00 83.38 89 THR A CA 1
ATOM 662 C C . THR A 1 89 ? -8.433 2.895 20.380 1.00 83.38 89 THR A C 1
ATOM 664 O O . THR A 1 89 ? -8.956 3.534 19.464 1.00 83.38 89 THR A O 1
ATOM 667 N N . LYS A 1 90 ? -8.801 3.080 21.654 1.00 71.31 90 LYS A N 1
ATOM 668 C CA . LYS A 1 90 ? -9.724 4.147 22.053 1.00 71.31 90 LYS A CA 1
ATOM 669 C C . LYS A 1 90 ? -9.180 5.518 21.644 1.00 71.31 90 LYS A C 1
ATOM 671 O O . LYS A 1 90 ? -8.001 5.813 21.821 1.00 71.31 90 LYS A O 1
ATOM 676 N N . THR A 1 91 ? -10.066 6.392 21.181 1.00 65.25 91 THR A N 1
ATOM 677 C CA . THR A 1 91 ? -9.754 7.812 21.022 1.00 65.25 91 THR A CA 1
ATOM 678 C C . THR A 1 91 ? -9.688 8.478 22.400 1.00 65.25 91 THR A C 1
ATOM 680 O O . THR A 1 91 ? -10.597 8.312 23.214 1.00 65.25 91 THR A O 1
ATOM 683 N N . ARG A 1 92 ? -8.637 9.277 22.657 1.00 60.41 92 ARG A N 1
ATOM 684 C CA . ARG A 1 92 ? -8.456 10.042 23.914 1.00 60.41 92 ARG A CA 1
ATOM 685 C C . ARG A 1 92 ? -9.701 10.842 24.321 1.00 60.41 92 ARG A C 1
ATOM 687 O O . ARG A 1 92 ? -9.962 10.996 25.508 1.00 60.41 92 ARG A O 1
ATOM 694 N N . ASN A 1 93 ? -10.496 11.299 23.352 1.00 64.88 93 ASN A N 1
ATOM 695 C CA . ASN A 1 93 ? -11.724 12.055 23.605 1.00 64.88 93 ASN A CA 1
ATOM 696 C C . ASN A 1 93 ? -12.785 11.262 24.376 1.00 64.88 93 ASN A C 1
ATOM 698 O O . ASN A 1 93 ? -13.480 11.855 25.193 1.00 64.88 93 ASN A O 1
ATOM 702 N N . TYR A 1 94 ? -12.899 9.946 24.172 1.00 65.25 94 TYR A N 1
ATOM 703 C CA . TYR A 1 94 ? -13.856 9.141 24.934 1.00 65.25 94 TYR A CA 1
ATOM 704 C C . TYR A 1 94 ? -13.435 9.024 26.401 1.00 65.25 94 TYR A C 1
ATOM 706 O O . TYR A 1 94 ? -14.254 9.214 27.293 1.00 65.25 94 TYR A O 1
ATOM 714 N N . ASP A 1 95 ? -12.152 8.769 26.661 1.00 69.12 95 ASP A N 1
ATOM 715 C CA . ASP A 1 95 ? -11.655 8.648 28.034 1.00 69.12 95 ASP A CA 1
ATOM 716 C C . ASP A 1 95 ? -11.683 10.002 28.764 1.00 69.12 95 ASP A 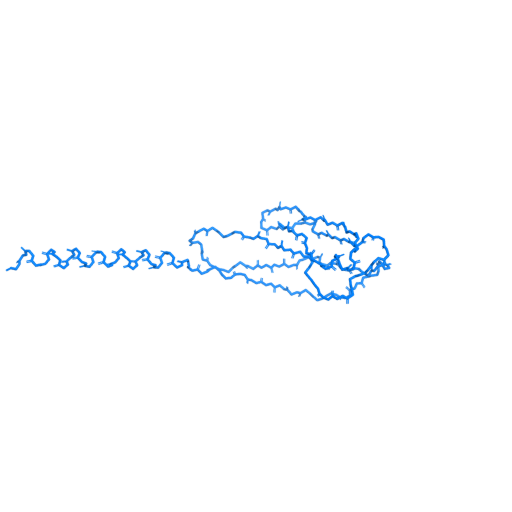C 1
ATOM 718 O O . ASP A 1 95 ? -12.037 10.052 29.940 1.00 69.12 95 ASP A O 1
ATOM 722 N N . ASN A 1 96 ? -11.399 11.107 28.068 1.00 77.06 96 ASN A N 1
ATOM 723 C CA . ASN A 1 96 ? -11.525 12.453 28.628 1.00 77.06 96 ASN A CA 1
ATOM 724 C C . ASN A 1 96 ? -12.988 12.826 28.912 1.00 77.06 96 ASN A C 1
ATOM 726 O O . ASN A 1 96 ? -13.277 13.347 29.984 1.00 77.06 96 ASN A O 1
ATOM 730 N N . PHE A 1 97 ? -13.919 12.513 28.003 1.00 80.19 97 PHE A N 1
ATOM 731 C CA . PHE A 1 97 ? -15.351 12.741 28.219 1.00 80.19 97 PHE A CA 1
ATOM 732 C C . PHE A 1 97 ? -15.889 11.922 29.398 1.00 80.19 97 PHE A C 1
ATOM 734 O O . PHE A 1 97 ? -16.589 12.460 30.247 1.00 80.19 97 PHE A O 1
ATOM 741 N N . GLN A 1 98 ? -15.525 10.640 29.493 1.00 81.31 98 GLN A N 1
ATOM 742 C CA . GLN A 1 98 ? -1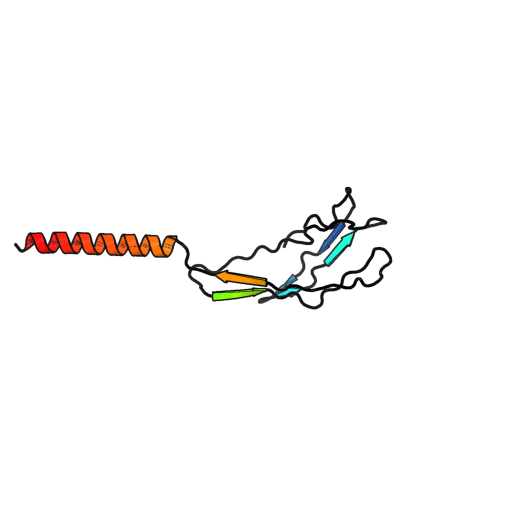5.924 9.784 30.614 1.00 81.31 98 GLN A CA 1
ATOM 743 C C . GLN A 1 98 ? -15.369 10.304 31.945 1.00 81.31 98 GLN A C 1
ATOM 745 O O . GLN A 1 98 ? -16.095 10.345 32.933 1.00 81.31 98 GLN A O 1
ATOM 750 N N . ARG A 1 99 ? -14.106 10.751 31.974 1.00 85.94 99 ARG A N 1
ATOM 751 C CA . ARG A 1 99 ? -13.505 11.364 33.170 1.00 85.94 99 ARG A CA 1
ATOM 752 C C . ARG A 1 99 ? -14.234 12.636 33.591 1.00 85.94 99 ARG A C 1
ATOM 754 O O . ARG A 1 99 ? -14.518 12.792 34.772 1.00 85.94 99 ARG A O 1
ATOM 761 N N . GLU A 1 100 ? -14.554 13.507 32.641 1.00 91.06 100 GLU A N 1
ATOM 762 C CA . GLU A 1 100 ? -15.279 14.752 32.905 1.00 91.06 100 GLU A CA 1
ATOM 763 C C . GLU A 1 100 ? -16.709 14.481 33.398 1.00 91.06 100 GLU A C 1
ATOM 765 O O . GLU A 1 100 ? -17.157 15.090 34.367 1.00 91.06 100 GLU A O 1
ATOM 770 N N . LEU A 1 101 ? -17.408 13.515 32.795 1.00 89.62 101 LEU A N 1
ATOM 771 C CA . LEU A 1 101 ? -18.753 13.118 33.213 1.00 89.62 101 LEU A CA 1
ATOM 772 C C . LEU A 1 101 ? -18.756 12.540 34.636 1.00 89.62 101 LEU A C 1
ATOM 774 O O . LEU A 1 101 ? -19.586 12.923 35.458 1.00 89.62 101 LEU A O 1
ATOM 778 N N . ILE A 1 102 ? -17.802 11.655 34.942 1.00 95.50 102 ILE A N 1
ATOM 779 C CA . ILE A 1 102 ? -17.632 11.083 36.284 1.00 95.50 102 ILE A CA 1
ATOM 780 C C . ILE A 1 102 ? -17.321 12.187 37.298 1.00 95.50 102 ILE A C 1
ATOM 782 O O . ILE A 1 102 ? -17.915 12.204 38.373 1.00 95.50 102 ILE A O 1
ATOM 786 N N . LYS A 1 103 ? -16.427 13.123 36.959 1.00 95.38 103 LYS A N 1
ATOM 787 C CA . LYS A 1 103 ? -16.067 14.242 37.835 1.00 95.38 103 LYS A CA 1
ATOM 788 C C . LYS A 1 103 ? -17.295 15.082 38.205 1.00 95.38 103 LYS A C 1
ATOM 790 O O . LYS A 1 103 ? -17.533 15.302 39.388 1.00 95.38 103 LYS A O 1
ATOM 795 N N . ARG A 1 104 ? -18.117 15.457 37.218 1.00 95.50 104 ARG A N 1
ATOM 796 C CA . ARG A 1 104 ? -19.355 16.227 37.441 1.00 95.50 104 ARG A CA 1
ATOM 797 C C . ARG A 1 104 ? -20.367 15.484 38.309 1.00 95.50 104 ARG A C 1
ATOM 799 O O . ARG A 1 104 ? -20.933 16.072 39.223 1.00 95.50 104 ARG A O 1
ATOM 806 N N . LEU A 1 105 ? -20.561 14.186 38.069 1.00 95.81 105 LEU A N 1
ATOM 807 C CA . LEU A 1 105 ? -21.451 13.354 38.888 1.00 95.81 105 LEU A CA 1
ATOM 808 C C . LEU A 1 105 ? -20.999 13.299 40.353 1.00 95.81 105 LEU A C 1
ATOM 810 O O . LEU A 1 105 ? -21.825 13.386 41.259 1.00 95.81 105 LEU A O 1
ATOM 814 N N . VAL A 1 106 ? -19.693 13.172 40.600 1.00 95.81 106 VAL A N 1
ATOM 815 C CA . VAL A 1 106 ? -19.139 13.167 41.963 1.00 95.81 106 VAL A CA 1
ATOM 816 C C . VAL A 1 106 ? -19.341 14.522 42.648 1.00 95.81 106 VAL A C 1
ATOM 818 O O . VAL A 1 106 ? -19.742 14.553 43.811 1.00 95.81 106 VAL A O 1
ATOM 821 N N . GLU A 1 107 ? -19.114 15.629 41.937 1.00 95.19 107 GLU A N 1
ATOM 822 C CA . GLU A 1 107 ? -19.327 16.990 42.453 1.00 95.19 107 GLU A CA 1
ATOM 823 C C . GLU A 1 107 ? -20.800 17.245 42.818 1.00 95.19 107 GLU A C 1
ATOM 825 O O . GLU A 1 107 ? -21.089 17.711 43.922 1.00 95.19 107 GLU A O 1
ATOM 830 N N . GLU A 1 108 ? -21.748 16.866 41.955 1.00 94.06 108 GLU A N 1
ATOM 831 C CA . GLU A 1 108 ? -23.185 16.995 42.241 1.00 94.06 108 GLU A CA 1
ATOM 832 C C . GLU A 1 108 ? -23.626 16.164 43.455 1.00 94.06 108 GLU A C 1
ATOM 834 O O . GLU A 1 108 ? -24.422 16.623 44.280 1.00 94.06 108 GLU A O 1
ATOM 839 N N . LEU A 1 109 ? -23.115 14.937 43.587 1.00 92.62 109 LEU A N 1
ATOM 840 C CA . LEU A 1 109 ? -23.431 14.069 44.723 1.00 92.62 109 LEU A CA 1
ATOM 841 C C . LEU A 1 109 ? -22.845 14.603 46.038 1.00 92.62 109 LEU A C 1
ATOM 843 O O . LEU A 1 109 ? -23.489 14.484 47.084 1.00 92.62 109 LEU A O 1
ATOM 847 N N . ALA A 1 110 ? -21.655 15.207 45.996 1.00 91.06 110 ALA A N 1
ATOM 848 C CA . ALA A 1 110 ? -21.034 15.837 47.158 1.00 91.06 110 ALA A CA 1
ATOM 849 C C . ALA A 1 110 ? -21.835 17.060 47.636 1.00 91.06 110 ALA A C 1
ATOM 851 O O . ALA A 1 110 ? -22.116 17.172 48.830 1.00 91.06 110 ALA A O 1
ATOM 852 N N . LEU A 1 111 ? -22.276 17.915 46.706 1.00 86.12 111 LEU A N 1
ATOM 853 C CA . LEU A 1 111 ? -23.126 19.075 46.998 1.00 86.12 111 LEU A CA 1
ATOM 854 C C . LEU A 1 111 ? -24.467 18.659 47.613 1.00 86.12 111 LEU A C 1
ATOM 856 O O . LEU A 1 111 ? -24.888 19.218 48.625 1.00 86.12 111 LEU A O 1
ATOM 860 N N . LYS A 1 112 ? -25.119 17.627 47.061 1.00 83.25 112 LYS A N 1
ATOM 861 C CA . LYS A 1 112 ? -26.376 17.112 47.623 1.00 83.25 112 LYS A CA 1
ATOM 862 C C . LYS A 1 112 ? -26.199 16.596 49.049 1.00 83.25 112 LYS A C 1
ATOM 864 O O . LYS A 1 112 ? -27.031 16.903 49.893 1.00 83.25 112 LYS A O 1
ATOM 869 N N . ARG A 1 113 ? -25.117 15.875 49.362 1.00 79.00 113 ARG A N 1
ATOM 870 C CA . ARG A 1 113 ? -24.863 15.381 50.731 1.00 79.00 113 ARG A CA 1
ATOM 871 C C . ARG A 1 113 ? -24.700 16.495 51.767 1.00 79.00 113 ARG A C 1
ATOM 873 O O . ARG A 1 113 ? -25.122 16.301 52.898 1.00 79.00 113 ARG A O 1
ATOM 880 N N . GLN A 1 114 ? -24.127 17.637 51.392 1.00 73.81 114 GLN A N 1
ATOM 881 C CA . GLN A 1 114 ? -23.958 18.780 52.297 1.00 73.81 114 GLN A CA 1
ATOM 882 C C . GLN A 1 114 ? -25.269 19.523 52.586 1.00 73.81 114 GLN A C 1
ATOM 884 O O . GLN A 1 114 ? -25.366 20.188 53.604 1.00 73.81 114 GLN A O 1
ATOM 889 N N . SER A 1 115 ? -26.286 19.392 51.727 1.00 69.69 115 SER A N 1
ATOM 890 C CA . SER A 1 115 ? -27.594 20.037 51.931 1.00 69.69 115 SER A CA 1
ATOM 891 C C . SER A 1 115 ? -28.529 19.316 52.918 1.00 69.69 115 SER A C 1
ATOM 893 O O . SER A 1 115 ? -29.563 19.867 53.279 1.00 69.69 115 SER A O 1
ATOM 895 N N . TYR A 1 116 ? -28.181 18.094 53.341 1.00 58.69 116 TYR A N 1
ATOM 896 C CA . TYR A 1 116 ? -28.956 17.277 54.290 1.00 58.69 116 TYR A CA 1
ATOM 897 C C . TYR A 1 116 ? -28.272 17.118 55.665 1.00 58.69 116 TYR A C 1
ATOM 899 O O . TYR A 1 116 ? -28.755 16.333 56.482 1.00 58.69 116 TYR A O 1
ATOM 907 N N . ALA A 1 117 ? -27.150 17.807 55.896 1.00 52.50 117 ALA A N 1
ATOM 908 C CA . ALA A 1 117 ? -26.424 17.857 57.169 1.00 52.50 117 ALA A CA 1
ATOM 909 C C . ALA A 1 117 ? -26.627 19.227 57.825 1.00 52.50 117 ALA A C 1
ATOM 911 O O . ALA A 1 117 ? -26.730 19.258 59.070 1.00 52.50 117 ALA A O 1
#

Radius of gyration: 25.24 Å; chains: 1; bounding box: 47×32×79 Å